Protein AF-A0A926EG59-F1 (afdb_monomer_lite)

pLDDT: mean 78.33, std 9.04, range [44.69, 89.62]

Secondary structure (DSSP, 8-state):
------HHHHHHHHHHHHHHHHHHHS----EETTEEHHHHHHHHHHHHHHHHHHHHHHHH-

Structure (mmCIF, N/CA/C/O backbone):
data_AF-A0A926EG59-F1
#
_entry.id   AF-A0A926EG59-F1
#
loop_
_atom_site.group_PDB
_atom_site.id
_atom_site.type_symbol
_atom_site.label_atom_id
_atom_site.label_alt_id
_atom_site.label_comp_id
_atom_site.label_asym_id
_atom_site.label_entity_id
_atom_site.label_seq_id
_atom_site.pdbx_PDB_ins_code
_atom_site.Cartn_x
_atom_site.Cartn_y
_atom_site.Cartn_z
_atom_site.occupancy
_atom_site.B_iso_or_equiv
_atom_site.auth_seq_id
_atom_site.auth_comp_id
_atom_site.auth_asym_id
_atom_site.auth_atom_id
_atom_site.pdbx_PDB_model_num
ATOM 1 N N . MET A 1 1 ? -26.591 7.718 15.408 1.00 44.69 1 MET A N 1
ATOM 2 C CA . MET A 1 1 ? -25.355 6.918 15.260 1.00 44.69 1 MET A CA 1
ATOM 3 C C . MET A 1 1 ? -24.168 7.874 15.268 1.00 44.69 1 MET A C 1
ATOM 5 O O . MET A 1 1 ? -24.086 8.702 14.372 1.00 44.69 1 MET A O 1
ATOM 9 N N . LYS A 1 2 ? -23.305 7.863 16.297 1.00 49.62 2 LYS A N 1
ATOM 10 C CA . LYS A 1 2 ? -22.064 8.660 16.266 1.00 49.62 2 LYS A CA 1
ATOM 11 C C . LYS A 1 2 ? -21.128 7.989 15.264 1.00 49.62 2 LYS A C 1
ATOM 13 O O . LYS A 1 2 ? -20.557 6.951 15.579 1.00 49.62 2 LYS A O 1
ATOM 18 N N . VAL A 1 3 ? -21.029 8.546 14.060 1.00 60.78 3 VAL A N 1
ATOM 19 C CA . VAL A 1 3 ? -20.086 8.087 13.036 1.00 60.78 3 VAL A CA 1
ATOM 20 C C . VAL A 1 3 ? -18.684 8.339 13.587 1.00 60.78 3 VAL A C 1
ATOM 22 O O . VAL A 1 3 ? -18.206 9.470 13.605 1.00 60.78 3 VAL A O 1
ATOM 25 N N . LYS A 1 4 ? -18.049 7.301 14.138 1.00 69.75 4 LYS A N 1
ATOM 26 C CA . LYS A 1 4 ? -16.629 7.368 14.479 1.00 69.75 4 LYS A CA 1
ATOM 27 C C . LYS A 1 4 ? -15.872 7.392 13.159 1.00 69.75 4 LYS A C 1
ATOM 29 O O . LYS A 1 4 ? -16.006 6.469 12.363 1.00 69.75 4 LYS A O 1
ATOM 34 N N . LEU A 1 5 ? -15.100 8.451 12.933 1.00 72.31 5 LEU A N 1
ATOM 35 C CA . LEU A 1 5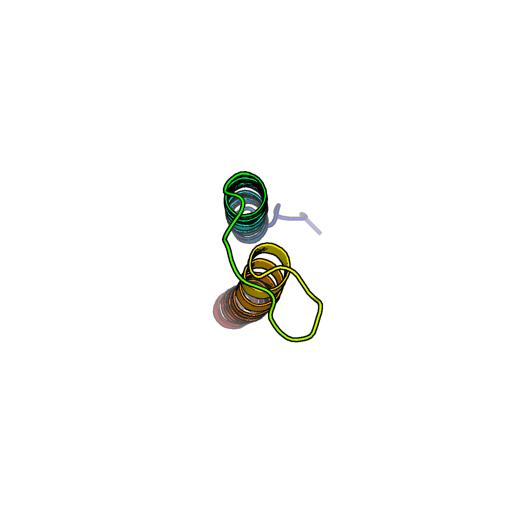 ? -14.206 8.531 11.783 1.00 72.31 5 LEU A CA 1
ATOM 36 C C . LEU A 1 5 ? -13.311 7.278 11.746 1.00 72.31 5 LEU A C 1
ATOM 38 O O . LEU A 1 5 ? -12.687 6.956 12.765 1.00 72.31 5 LEU A O 1
ATOM 42 N N . PRO A 1 6 ? -13.231 6.563 10.609 1.00 76.12 6 PRO A N 1
ATOM 43 C CA . PRO A 1 6 ? -12.394 5.379 10.471 1.00 76.12 6 PRO A CA 1
ATOM 44 C C . PRO A 1 6 ? -10.932 5.804 10.281 1.00 76.12 6 PRO A C 1
ATOM 46 O O . PRO A 1 6 ? -10.357 5.683 9.203 1.00 76.12 6 PRO A O 1
ATOM 49 N N . ILE A 1 7 ? -10.326 6.324 11.353 1.00 80.88 7 ILE A N 1
ATOM 50 C CA . ILE A 1 7 ? -8.957 6.868 11.364 1.00 80.88 7 ILE A CA 1
ATOM 51 C C . ILE A 1 7 ? -7.950 5.838 10.830 1.00 80.88 7 ILE A C 1
ATOM 53 O O . ILE A 1 7 ? -7.064 6.195 10.060 1.00 80.88 7 ILE A O 1
ATOM 57 N N . GLY A 1 8 ? -8.128 4.555 11.174 1.00 75.38 8 GLY A N 1
ATOM 58 C CA . GLY A 1 8 ? -7.290 3.464 10.668 1.00 75.38 8 GLY A CA 1
ATOM 59 C C . GLY A 1 8 ? -7.308 3.371 9.142 1.00 75.38 8 GLY A C 1
ATOM 60 O O . GLY A 1 8 ? -6.250 3.374 8.523 1.00 75.38 8 GLY A O 1
ATOM 61 N N . SER A 1 9 ? -8.495 3.387 8.530 1.00 75.81 9 SER A N 1
ATOM 62 C CA . SER A 1 9 ? -8.653 3.335 7.073 1.00 75.81 9 SER A CA 1
ATOM 63 C C . SER A 1 9 ? -8.097 4.578 6.379 1.00 75.81 9 SER A C 1
ATOM 65 O O . SER A 1 9 ? -7.533 4.459 5.299 1.00 75.81 9 SER A O 1
ATOM 67 N N . ILE A 1 10 ? -8.203 5.758 7.002 1.00 82.69 10 ILE A N 1
ATOM 68 C CA . ILE A 1 10 ? -7.653 7.014 6.463 1.00 82.69 10 ILE A CA 1
ATOM 69 C C . ILE A 1 10 ? -6.122 6.969 6.428 1.00 82.69 10 ILE A C 1
ATOM 71 O O . ILE A 1 10 ? -5.523 7.312 5.410 1.00 82.69 10 ILE A O 1
ATOM 75 N N . ILE A 1 11 ? -5.484 6.521 7.514 1.00 84.81 11 ILE A N 1
ATOM 76 C CA . ILE A 1 11 ? -4.022 6.373 7.574 1.00 84.81 11 ILE A CA 1
ATOM 77 C C . ILE A 1 11 ? -3.559 5.366 6.527 1.00 84.81 11 ILE A C 1
ATOM 79 O O . ILE A 1 11 ? -2.629 5.644 5.773 1.00 84.81 11 ILE A O 1
ATOM 83 N N . LEU A 1 12 ? -4.244 4.225 6.443 1.00 80.06 12 LEU A N 1
ATOM 84 C CA . LEU A 1 12 ? -3.963 3.215 5.438 1.00 80.06 12 LEU A CA 1
ATOM 85 C C . LEU A 1 12 ? -4.053 3.857 4.030 1.00 80.06 12 LEU A C 1
ATOM 87 O O . LEU A 1 12 ? -3.135 3.712 3.220 1.00 80.06 12 LEU A O 1
ATOM 91 N N . MET A 1 13 ? -5.130 4.590 3.740 1.00 84.25 13 MET A N 1
ATOM 92 C CA . MET A 1 13 ? -5.360 5.206 2.430 1.00 84.25 13 MET A CA 1
ATOM 93 C C . MET A 1 13 ? -4.263 6.215 2.062 1.00 84.25 13 MET A C 1
ATOM 95 O O . MET A 1 13 ? -3.822 6.248 0.915 1.00 84.25 13 MET A O 1
ATOM 99 N N . LEU A 1 14 ? -3.779 6.997 3.032 1.00 87.44 14 LEU A N 1
ATOM 100 C CA . LEU A 1 14 ? -2.659 7.922 2.837 1.00 87.44 14 LEU A CA 1
ATOM 101 C C . LEU A 1 14 ? -1.356 7.189 2.504 1.00 87.44 14 LEU A C 1
ATOM 103 O O . LEU A 1 14 ? -0.638 7.616 1.602 1.00 87.44 14 LEU A O 1
ATOM 107 N N . VAL A 1 15 ? -1.066 6.075 3.180 1.00 86.12 15 VAL A N 1
ATOM 108 C CA . VAL A 1 15 ? 0.115 5.248 2.878 1.00 86.12 15 VAL A CA 1
ATOM 109 C C . VAL A 1 15 ? 0.037 4.696 1.456 1.00 86.12 15 VAL A C 1
ATOM 111 O O . VAL A 1 15 ? 1.019 4.773 0.719 1.00 86.12 15 VAL A O 1
ATOM 114 N N . PHE A 1 16 ? -1.131 4.199 1.043 1.00 85.19 16 PHE A N 1
ATOM 115 C CA . PHE A 1 16 ? -1.332 3.697 -0.316 1.00 85.19 16 PHE A CA 1
ATOM 116 C C . PHE A 1 16 ? -1.172 4.801 -1.370 1.00 85.19 16 PHE A C 1
ATOM 118 O O . PHE A 1 16 ? -0.474 4.610 -2.364 1.00 85.19 16 PHE A O 1
ATOM 125 N N . LEU A 1 17 ? -1.759 5.976 -1.128 1.00 86.62 17 LEU A N 1
ATOM 126 C CA . LEU A 1 17 ? -1.671 7.124 -2.028 1.00 86.62 17 LEU A CA 1
ATOM 127 C C . LEU A 1 17 ? -0.223 7.601 -2.201 1.00 86.62 17 LEU A C 1
ATOM 129 O O . LEU A 1 17 ? 0.247 7.750 -3.328 1.00 86.62 17 LEU A O 1
ATOM 133 N N . ILE A 1 18 ? 0.496 7.823 -1.097 1.00 89.62 18 ILE A N 1
ATOM 134 C CA . ILE A 1 18 ? 1.882 8.307 -1.129 1.00 89.62 18 ILE A CA 1
ATOM 135 C C . ILE A 1 18 ? 2.794 7.252 -1.763 1.00 89.62 18 ILE A C 1
ATOM 137 O O . ILE A 1 18 ? 3.561 7.573 -2.670 1.00 89.62 18 ILE A O 1
ATOM 141 N N . GLY A 1 19 ? 2.673 5.988 -1.345 1.00 86.12 19 GLY A N 1
ATOM 142 C CA . GLY A 1 19 ? 3.462 4.884 -1.889 1.00 86.12 19 GLY A CA 1
ATOM 143 C C . GLY A 1 19 ? 3.237 4.685 -3.388 1.00 86.12 19 GLY A C 1
ATOM 144 O O . GLY A 1 19 ? 4.201 4.597 -4.145 1.00 86.12 19 GLY A O 1
ATOM 145 N N . GLY A 1 20 ? 1.981 4.695 -3.842 1.00 83.94 20 GLY A N 1
ATOM 146 C CA . GLY A 1 20 ? 1.649 4.564 -5.260 1.00 83.94 20 GLY A CA 1
ATOM 147 C C . GLY A 1 20 ? 2.138 5.745 -6.100 1.00 83.94 20 GLY A C 1
ATOM 148 O O . GLY A 1 20 ? 2.671 5.545 -7.190 1.00 83.94 20 GLY A O 1
ATOM 149 N N . THR A 1 21 ? 2.040 6.969 -5.574 1.00 86.62 21 THR A N 1
ATOM 150 C CA . THR A 1 21 ? 2.544 8.171 -6.260 1.00 86.62 21 THR A CA 1
ATOM 151 C C . THR A 1 21 ? 4.064 8.118 -6.427 1.00 86.62 21 THR A C 1
ATOM 153 O O . THR A 1 21 ? 4.573 8.410 -7.506 1.00 86.62 21 THR A O 1
ATOM 156 N N . LEU A 1 22 ? 4.797 7.685 -5.394 1.00 86.12 22 LEU A N 1
ATOM 157 C CA . LEU A 1 22 ? 6.249 7.506 -5.473 1.00 86.12 22 LEU A CA 1
ATOM 158 C C . LEU A 1 22 ? 6.632 6.426 -6.491 1.00 86.12 22 LEU A C 1
ATOM 160 O O . LEU A 1 22 ? 7.520 6.653 -7.303 1.00 86.12 22 LEU A O 1
ATOM 164 N N . ILE A 1 23 ? 5.938 5.285 -6.504 1.00 83.44 23 ILE A N 1
ATOM 165 C CA . ILE A 1 23 ? 6.203 4.196 -7.460 1.00 83.44 23 ILE A CA 1
ATOM 166 C C . ILE A 1 23 ? 5.962 4.636 -8.908 1.00 83.44 23 ILE A C 1
ATOM 168 O O . ILE A 1 23 ? 6.680 4.191 -9.794 1.00 83.44 23 ILE A O 1
ATOM 172 N N . MET A 1 24 ? 4.993 5.520 -9.164 1.00 80.31 24 MET A N 1
ATOM 173 C CA . MET A 1 24 ? 4.815 6.107 -10.498 1.00 80.31 24 MET A CA 1
ATOM 174 C C . MET A 1 24 ? 5.896 7.137 -10.843 1.00 80.31 24 MET A C 1
ATOM 176 O O . MET A 1 24 ? 6.252 7.280 -12.010 1.00 80.31 24 MET A O 1
ATOM 180 N N . ALA A 1 25 ? 6.408 7.866 -9.848 1.00 82.69 25 ALA A N 1
ATOM 181 C CA . ALA A 1 25 ? 7.455 8.866 -10.048 1.00 82.69 25 ALA A CA 1
ATOM 182 C C . ALA A 1 25 ? 8.818 8.227 -10.359 1.00 82.69 25 ALA A C 1
ATOM 184 O O . ALA A 1 25 ? 9.579 8.743 -11.178 1.00 82.69 25 ALA A O 1
ATOM 185 N N . PHE A 1 26 ? 9.122 7.084 -9.742 1.00 77.69 26 PHE A N 1
ATOM 186 C CA . PHE A 1 26 ? 10.255 6.256 -10.129 1.00 77.69 26 PHE A CA 1
ATOM 187 C C . PHE A 1 26 ? 9.854 5.461 -11.367 1.00 77.69 26 PHE A C 1
ATOM 189 O O . PHE A 1 26 ? 9.126 4.486 -11.266 1.00 77.69 26 PHE A O 1
ATOM 196 N N . ASN A 1 27 ? 10.300 5.888 -12.547 1.00 68.12 27 ASN A N 1
ATOM 197 C CA . ASN A 1 27 ? 10.012 5.212 -13.811 1.00 68.12 27 ASN A CA 1
ATOM 198 C C . ASN A 1 27 ? 10.650 3.806 -13.817 1.00 68.12 27 ASN A C 1
ATOM 200 O O . ASN A 1 27 ? 11.782 3.632 -14.268 1.00 68.12 27 ASN A O 1
ATOM 204 N N . VAL A 1 28 ? 9.964 2.828 -13.212 1.00 72.00 28 VAL A N 1
ATOM 205 C CA . VAL A 1 28 ? 10.490 1.481 -12.979 1.00 72.00 28 VAL A CA 1
ATOM 206 C C . VAL A 1 28 ? 10.627 0.782 -14.331 1.00 72.00 28 VAL A C 1
ATOM 208 O O . VAL A 1 28 ? 9.611 0.554 -14.996 1.00 72.00 28 VAL A O 1
ATOM 211 N N . PRO A 1 29 ? 11.853 0.432 -14.758 1.00 71.19 29 PRO A N 1
ATOM 212 C CA . PRO A 1 29 ? 12.059 -0.200 -16.048 1.00 71.19 29 PRO A CA 1
ATOM 213 C C . PRO A 1 29 ? 11.460 -1.609 -16.050 1.00 71.19 29 PRO A C 1
ATOM 215 O O . PRO A 1 29 ? 11.658 -2.389 -15.120 1.00 71.19 29 PRO A O 1
ATOM 218 N N . GLY A 1 30 ? 10.740 -1.927 -17.124 1.00 72.62 30 GLY A N 1
ATOM 219 C CA . GLY A 1 30 ? 10.084 -3.216 -17.328 1.00 72.62 30 GLY A CA 1
ATOM 220 C C . GLY A 1 30 ? 8.605 -3.057 -17.670 1.00 72.62 30 GLY A C 1
ATOM 221 O O . GLY A 1 30 ? 7.908 -2.209 -17.107 1.00 72.62 30 GLY A O 1
ATOM 222 N N . ASN A 1 31 ? 8.127 -3.903 -18.580 1.00 75.69 31 ASN A N 1
ATOM 223 C CA . ASN A 1 31 ? 6.714 -4.027 -18.918 1.00 75.69 31 ASN A CA 1
ATOM 224 C C . ASN A 1 31 ? 6.272 -5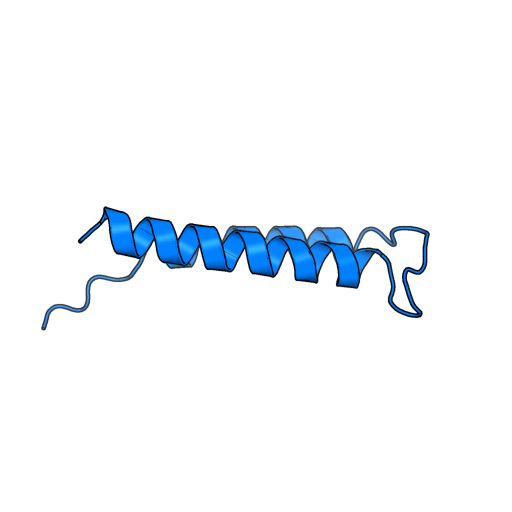.459 -18.633 1.00 75.69 31 ASN A C 1
ATOM 226 O O . ASN A 1 31 ? 6.800 -6.405 -19.218 1.00 75.69 31 ASN A O 1
ATOM 230 N N . PHE A 1 32 ? 5.279 -5.609 -17.766 1.00 73.75 32 PHE A N 1
ATOM 231 C CA . PHE A 1 32 ? 4.604 -6.876 -17.535 1.00 73.75 32 PHE A CA 1
ATOM 232 C C . PHE A 1 32 ? 3.294 -6.853 -18.311 1.00 73.75 32 PHE A C 1
ATOM 234 O O . PHE A 1 32 ? 2.413 -6.047 -18.025 1.00 73.75 32 PHE A O 1
ATOM 241 N N . TRP A 1 33 ? 3.157 -7.743 -19.298 1.00 72.19 33 TRP A N 1
ATOM 242 C CA . TRP A 1 33 ? 1.894 -7.927 -20.025 1.00 72.19 33 TRP A CA 1
ATOM 243 C C . TRP A 1 33 ? 1.353 -6.623 -20.654 1.00 72.19 33 TRP A C 1
ATOM 245 O O . TRP A 1 33 ? 0.176 -6.304 -20.515 1.00 72.19 33 TRP A O 1
ATOM 255 N N . ASN A 1 34 ? 2.217 -5.844 -21.323 1.00 74.75 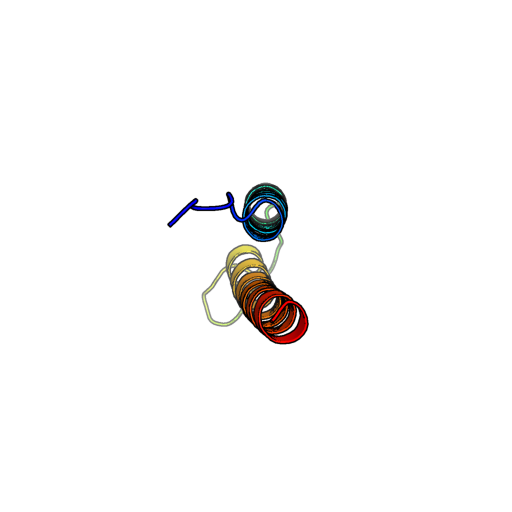34 ASN A N 1
ATOM 256 C CA . ASN A 1 34 ? 1.900 -4.518 -21.895 1.00 74.75 34 ASN A CA 1
ATOM 257 C C . ASN A 1 34 ? 1.473 -3.426 -20.891 1.00 74.75 34 ASN A C 1
ATOM 259 O O . ASN A 1 34 ? 1.109 -2.327 -21.305 1.00 74.75 34 ASN A O 1
ATOM 263 N N . LEU A 1 35 ? 1.572 -3.678 -19.585 1.00 74.12 35 LEU A N 1
ATOM 264 C CA . LEU A 1 35 ? 1.437 -2.674 -18.534 1.00 74.12 35 LEU A CA 1
ATOM 265 C C . LEU A 1 35 ? 2.813 -2.351 -17.945 1.00 74.12 35 LEU A C 1
ATOM 267 O O . LEU A 1 35 ? 3.644 -3.239 -17.743 1.00 74.12 35 LEU A O 1
ATOM 271 N N . GLY A 1 36 ? 3.044 -1.073 -17.640 1.00 78.81 36 GLY A N 1
ATOM 272 C CA . GLY A 1 36 ? 4.246 -0.658 -16.920 1.00 78.81 36 GLY A CA 1
ATOM 273 C C . GLY A 1 36 ? 4.354 -1.375 -15.572 1.00 78.81 36 GLY A C 1
ATOM 274 O O . GLY A 1 36 ? 3.345 -1.619 -14.902 1.00 78.81 36 GLY A O 1
ATOM 275 N N . THR A 1 37 ? 5.581 -1.690 -15.15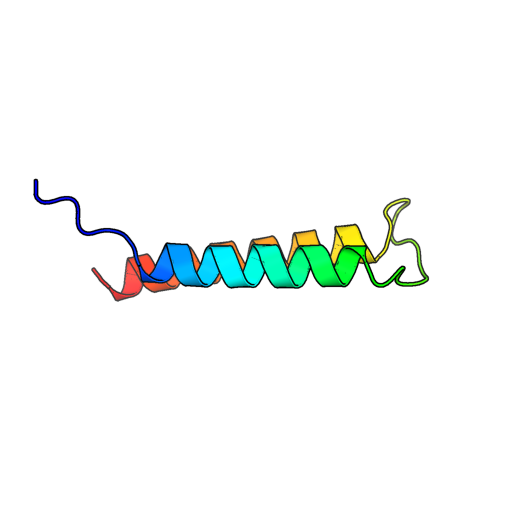6 1.00 80.75 37 THR A N 1
ATOM 276 C CA . THR A 1 37 ? 5.846 -2.342 -13.860 1.00 80.75 37 THR A CA 1
ATOM 277 C C . THR A 1 37 ? 5.271 -1.548 -12.685 1.00 80.75 37 THR A C 1
ATOM 279 O O . THR A 1 37 ? 4.714 -2.139 -11.765 1.00 80.75 37 THR A O 1
ATOM 282 N N . GLY A 1 38 ? 5.326 -0.212 -12.740 1.00 81.50 38 GLY A N 1
ATOM 283 C CA . GLY A 1 38 ? 4.735 0.672 -11.726 1.00 81.50 38 GLY A CA 1
ATOM 284 C C . GLY A 1 38 ? 3.236 0.412 -11.492 1.00 81.50 38 GLY A C 1
ATOM 285 O O . GLY A 1 38 ? 2.866 0.020 -10.384 1.00 81.50 38 GLY A O 1
ATOM 286 N N . PRO A 1 39 ? 2.374 0.544 -12.522 1.00 82.69 39 PRO A N 1
ATOM 287 C CA . PRO A 1 39 ? 0.958 0.177 -12.440 1.00 82.69 39 PRO A CA 1
ATOM 288 C C . PRO A 1 39 ? 0.705 -1.239 -11.905 1.00 82.69 39 PRO A C 1
ATOM 290 O O . PRO A 1 39 ? -0.205 -1.435 -11.099 1.00 82.69 39 PRO A O 1
ATOM 293 N N . TRP A 1 40 ? 1.520 -2.215 -12.318 1.00 84.31 40 TRP A N 1
ATOM 294 C CA . TRP A 1 40 ? 1.435 -3.593 -11.829 1.00 84.31 40 TRP A CA 1
ATOM 295 C C . TRP A 1 40 ? 1.659 -3.666 -10.315 1.00 84.31 40 TRP A C 1
ATOM 297 O O . TRP A 1 40 ? 0.802 -4.162 -9.588 1.00 84.31 40 TRP A O 1
ATOM 307 N N . ILE A 1 41 ? 2.764 -3.106 -9.819 1.00 83.12 41 ILE A N 1
ATOM 308 C CA . ILE A 1 41 ? 3.100 -3.096 -8.388 1.00 83.12 41 ILE A CA 1
ATOM 309 C C . ILE A 1 41 ? 1.996 -2.411 -7.572 1.00 83.12 41 ILE A C 1
ATOM 311 O O . ILE A 1 41 ? 1.600 -2.915 -6.521 1.00 83.12 41 ILE A O 1
ATOM 315 N N . ILE A 1 42 ? 1.462 -1.293 -8.069 1.00 85.81 42 ILE A N 1
ATOM 316 C CA . ILE A 1 42 ? 0.391 -0.545 -7.398 1.00 85.81 42 ILE A CA 1
ATOM 317 C C . ILE A 1 42 ? -0.892 -1.374 -7.316 1.00 85.81 42 ILE A C 1
ATOM 319 O O . ILE A 1 42 ? -1.530 -1.399 -6.265 1.00 85.81 42 ILE A O 1
ATOM 323 N N . GLY A 1 43 ? -1.249 -2.091 -8.384 1.00 83.31 43 GLY A N 1
ATOM 324 C CA . GLY A 1 43 ? -2.400 -2.993 -8.386 1.00 83.31 43 GLY A CA 1
ATOM 325 C C . GLY A 1 43 ? -2.292 -4.072 -7.306 1.00 83.31 43 GLY A C 1
ATOM 326 O O . GLY A 1 43 ? -3.219 -4.254 -6.519 1.00 83.31 43 GLY A O 1
ATOM 327 N N . TYR A 1 44 ? -1.137 -4.735 -7.200 1.00 84.44 44 TYR A N 1
ATOM 328 C CA . TYR A 1 44 ? -0.901 -5.756 -6.170 1.00 84.44 44 TYR A CA 1
ATOM 329 C C . TYR A 1 44 ? -0.861 -5.184 -4.750 1.00 84.44 44 TYR A C 1
ATOM 331 O O . TYR A 1 44 ? -1.458 -5.766 -3.842 1.00 84.44 44 TYR A O 1
ATOM 339 N N . LEU A 1 45 ? -0.241 -4.017 -4.554 1.00 84.31 45 LEU A N 1
ATOM 340 C CA . LEU A 1 45 ? -0.308 -3.292 -3.281 1.00 84.31 45 LEU A CA 1
ATOM 341 C C . LEU A 1 45 ? -1.752 -2.945 -2.902 1.00 84.31 45 LEU A C 1
ATOM 343 O O . LEU A 1 45 ? -2.104 -3.018 -1.727 1.00 84.31 45 LEU A O 1
ATOM 347 N N . GLY A 1 46 ? -2.596 -2.622 -3.884 1.00 82.94 46 GLY A N 1
ATOM 348 C CA . GLY A 1 46 ? -4.014 -2.332 -3.679 1.00 82.94 46 GLY A CA 1
ATOM 349 C C . GLY A 1 46 ? -4.794 -3.547 -3.179 1.00 82.94 46 GLY A C 1
ATOM 350 O O . GLY A 1 46 ? -5.629 -3.419 -2.286 1.00 82.94 46 GLY A O 1
ATOM 351 N N . TYR A 1 47 ? -4.483 -4.747 -3.674 1.00 84.88 47 TYR A N 1
ATOM 352 C CA . TYR A 1 47 ? -5.080 -5.978 -3.147 1.00 84.88 47 TYR A CA 1
ATOM 353 C C . TYR A 1 47 ? -4.641 -6.263 -1.708 1.00 84.88 47 TYR A C 1
ATOM 355 O O . TYR A 1 47 ? -5.484 -6.563 -0.865 1.00 84.88 47 TYR A O 1
ATOM 363 N N . ILE A 1 48 ? -3.349 -6.109 -1.398 1.00 85.31 48 ILE A N 1
ATOM 364 C CA . ILE A 1 48 ? -2.828 -6.273 -0.028 1.00 85.31 48 ILE A CA 1
ATOM 365 C C . ILE A 1 48 ? -3.511 -5.287 0.922 1.00 85.31 48 ILE A C 1
ATOM 367 O O . ILE A 1 48 ? -3.937 -5.660 2.015 1.00 85.31 48 ILE A O 1
ATOM 371 N N . PHE A 1 49 ? -3.660 -4.040 0.481 1.00 82.75 49 PHE A N 1
ATOM 372 C CA . PHE A 1 49 ? -4.361 -2.995 1.207 1.00 82.75 49 PHE A CA 1
ATOM 373 C C . PHE A 1 49 ? -5.804 -3.377 1.535 1.00 82.75 49 PHE A C 1
ATOM 375 O O . PHE A 1 49 ? -6.243 -3.249 2.677 1.00 82.75 49 PHE A O 1
ATOM 382 N N . LEU A 1 50 ? -6.536 -3.861 0.534 1.00 82.75 50 LEU A N 1
ATOM 383 C CA . LEU A 1 50 ? -7.942 -4.218 0.662 1.00 82.75 50 LEU A CA 1
ATOM 384 C C . LEU A 1 50 ? -8.129 -5.399 1.621 1.00 82.75 50 LEU A C 1
ATOM 386 O O . LEU A 1 50 ? -9.004 -5.357 2.484 1.00 82.75 50 LEU A O 1
ATOM 390 N N . VAL A 1 51 ? -7.253 -6.404 1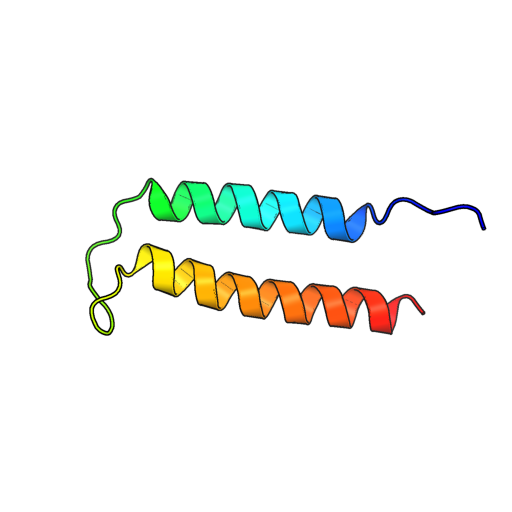.539 1.00 86.00 51 VAL A N 1
ATOM 391 C CA . VAL A 1 51 ? -7.225 -7.537 2.476 1.00 86.00 51 VAL A CA 1
ATOM 392 C C . VAL A 1 51 ? -6.908 -7.066 3.897 1.00 86.00 51 VAL A C 1
ATOM 394 O O . VAL A 1 51 ? -7.616 -7.430 4.832 1.00 86.00 51 VAL A O 1
ATOM 397 N N . ALA A 1 52 ? -5.897 -6.213 4.077 1.00 81.44 52 ALA A N 1
ATOM 398 C C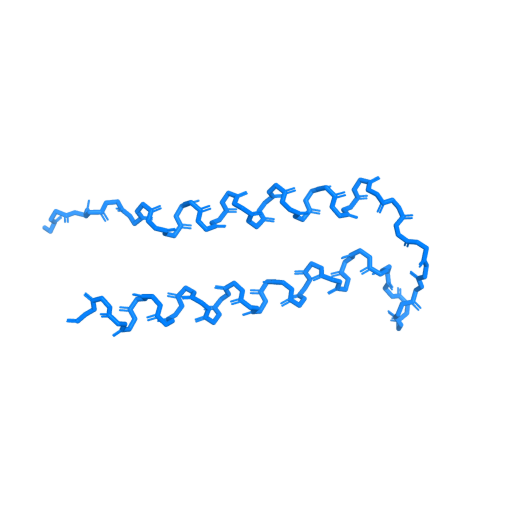A . ALA A 1 52 ? -5.537 -5.676 5.389 1.00 81.44 52 ALA A CA 1
ATOM 399 C C . ALA A 1 52 ? -6.664 -4.830 6.002 1.00 81.44 52 ALA A C 1
ATOM 401 O O . ALA A 1 52 ? -6.945 -4.949 7.194 1.00 81.44 52 ALA A O 1
ATOM 402 N N . ALA A 1 53 ? -7.343 -4.013 5.195 1.00 79.88 53 ALA A N 1
ATOM 403 C CA . ALA A 1 53 ? -8.487 -3.220 5.630 1.00 79.88 53 ALA A CA 1
ATOM 404 C C . ALA A 1 53 ? -9.676 -4.106 6.036 1.00 79.88 53 ALA A C 1
ATOM 406 O O . ALA A 1 53 ? -10.302 -3.848 7.064 1.00 79.88 53 ALA A O 1
ATOM 407 N N . ALA A 1 54 ? -9.952 -5.168 5.272 1.00 82.06 54 ALA A N 1
ATOM 408 C CA . ALA A 1 54 ? -10.995 -6.136 5.595 1.00 82.06 54 ALA A CA 1
ATOM 409 C C . ALA A 1 54 ? -10.693 -6.880 6.906 1.00 82.06 54 ALA A C 1
ATOM 411 O O . ALA A 1 54 ? -11.559 -6.959 7.774 1.00 82.06 54 ALA A O 1
ATOM 412 N N . ILE A 1 55 ? -9.453 -7.348 7.095 1.00 83.38 55 ILE A N 1
ATOM 413 C CA . ILE A 1 55 ? -9.012 -7.998 8.339 1.00 83.38 55 ILE A CA 1
ATOM 414 C C . ILE A 1 55 ? -9.102 -7.027 9.518 1.00 83.38 55 ILE A C 1
ATOM 416 O O . ILE A 1 55 ? -9.634 -7.385 10.562 1.00 83.38 55 ILE A O 1
ATOM 420 N N . TYR A 1 56 ? -8.626 -5.789 9.364 1.00 78.81 56 TYR A N 1
ATOM 421 C CA . TYR A 1 56 ? -8.703 -4.781 10.422 1.00 78.81 56 TYR A CA 1
ATOM 422 C C . TYR A 1 56 ? -10.143 -4.518 10.864 1.00 78.81 56 TYR A C 1
ATOM 424 O O . TYR A 1 56 ? -10.395 -4.340 12.052 1.00 78.81 56 TYR A O 1
ATOM 432 N N . HIS A 1 57 ? -11.088 -4.496 9.922 1.00 75.75 57 HIS A N 1
ATOM 433 C CA . HIS A 1 57 ? -12.496 -4.320 10.248 1.00 75.75 57 HIS A CA 1
ATOM 434 C C . HIS A 1 57 ? -13.090 -5.566 10.918 1.00 75.75 57 HIS A C 1
ATOM 436 O O . HIS A 1 57 ? -13.786 -5.425 11.915 1.00 75.75 57 HIS A O 1
ATOM 442 N N . ALA A 1 58 ? -12.762 -6.766 10.429 1.00 79.56 58 ALA A N 1
ATOM 443 C CA . ALA A 1 58 ? -13.241 -8.034 10.982 1.00 79.56 58 ALA A CA 1
ATOM 444 C C . ALA A 1 58 ? -12.687 -8.353 12.384 1.00 79.56 58 ALA A C 1
ATOM 446 O O . ALA A 1 58 ? -13.355 -9.008 13.168 1.00 79.56 58 ALA A O 1
ATOM 447 N N . VAL A 1 59 ? -11.469 -7.907 12.708 1.00 75.81 59 VAL A N 1
ATOM 448 C CA . VAL A 1 59 ? -10.826 -8.118 14.025 1.00 75.81 59 VAL A CA 1
ATOM 449 C C . VAL A 1 59 ? -11.259 -7.069 15.058 1.00 75.81 59 VAL A C 1
ATOM 451 O O . VAL A 1 59 ? -11.048 -7.251 16.255 1.00 75.81 59 VAL A O 1
ATOM 454 N N . LYS A 1 60 ? -11.804 -5.935 14.608 1.00 64.06 60 LYS A N 1
ATOM 455 C CA . LYS A 1 60 ? -12.206 -4.818 15.474 1.00 64.06 60 LYS A CA 1
ATOM 456 C C . LYS A 1 60 ? -13.698 -4.840 15.840 1.00 64.06 60 LYS A C 1
ATOM 458 O O . LYS A 1 60 ? -14.098 -4.043 16.692 1.00 64.06 60 LYS A O 1
ATOM 463 N N . GLU A 1 61 ? -14.490 -5.696 15.194 1.00 50.44 61 GLU A N 1
ATOM 464 C CA . GLU A 1 61 ? -15.811 -6.129 15.684 1.00 50.44 61 GLU A CA 1
ATOM 465 C C . GLU A 1 61 ? -15.665 -7.097 16.864 1.00 50.44 61 GLU A C 1
ATOM 467 O O . GLU A 1 61 ? -16.481 -6.966 17.804 1.00 50.44 61 GLU A O 1
#

Sequence (61 aa):
MKVKLPIGSIILMLVFLIGGTLIMAFNVPGNFWNLGTGPWIIGYLGYIFLVAAAIYHAVKE

Organism: NCBI:txid2763677

Foldseek 3Di:
DPPDPPVVLVVLVVCLVVVLVVLVVPQDDDDDPNHGPSVVVSVVVVVVSVVVVVVVVVVVD

Radius of gyration: 14.77 Å; chains: 1; bounding box: 37×17×38 Å